Protein AF-A0A6V8CBI9-F1 (afdb_monomer_lite)

Structure (mmCIF, N/CA/C/O backbone):
data_AF-A0A6V8CBI9-F1
#
_entry.id   AF-A0A6V8CBI9-F1
#
loop_
_atom_site.group_PDB
_atom_site.id
_atom_site.type_symbol
_atom_site.label_atom_id
_atom_site.label_alt_id
_atom_site.label_comp_id
_atom_site.label_asym_id
_atom_site.label_entity_id
_atom_site.label_seq_id
_atom_site.pdbx_PDB_ins_code
_atom_site.Cartn_x
_atom_site.Cartn_y
_atom_site.Cartn_z
_atom_site.occupancy
_atom_site.B_iso_or_equiv
_atom_site.auth_seq_id
_atom_site.auth_comp_id
_atom_site.auth_asym_id
_atom_site.auth_atom_id
_atom_site.pdbx_PDB_model_num
ATOM 1 N N . MET A 1 1 ? 22.471 3.731 -11.528 1.00 62.53 1 MET A N 1
ATOM 2 C CA . MET A 1 1 ? 21.283 4.429 -12.061 1.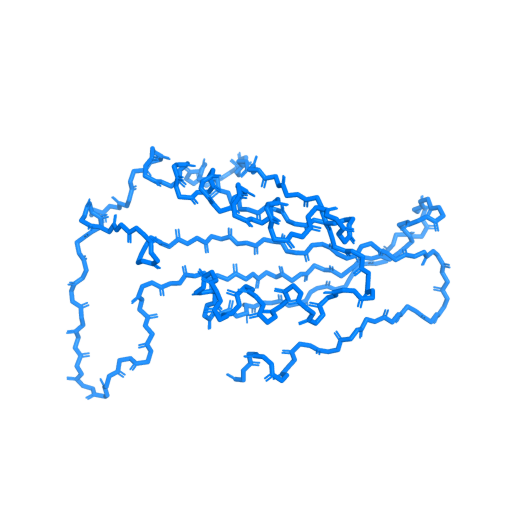00 62.53 1 MET A CA 1
ATOM 3 C C . MET A 1 1 ? 20.083 4.021 -11.225 1.00 62.53 1 MET A C 1
ATOM 5 O O . MET A 1 1 ? 19.945 2.834 -10.965 1.00 62.53 1 MET A O 1
ATOM 9 N N . SER A 1 2 ? 19.290 4.984 -10.755 1.00 85.25 2 SER A N 1
ATOM 10 C CA . SER A 1 2 ? 18.040 4.782 -10.006 1.00 85.25 2 SER A CA 1
ATOM 11 C C . SER A 1 2 ? 16.870 5.322 -10.828 1.00 85.25 2 SER A C 1
ATOM 13 O O . SER A 1 2 ? 17.096 6.056 -11.789 1.00 85.25 2 SER A O 1
ATOM 15 N N . ILE A 1 3 ? 15.636 4.992 -10.447 1.00 92.69 3 ILE A N 1
ATOM 16 C CA . ILE A 1 3 ? 14.465 5.725 -10.946 1.00 92.69 3 ILE A CA 1
ATOM 17 C C . ILE A 1 3 ? 14.562 7.194 -10.509 1.00 92.69 3 ILE A C 1
ATOM 19 O O . ILE A 1 3 ? 15.199 7.500 -9.492 1.00 92.69 3 ILE A O 1
ATOM 23 N N . SER A 1 4 ? 13.942 8.098 -11.264 1.00 94.12 4 SER A N 1
ATOM 24 C CA . SER A 1 4 ? 13.821 9.499 -10.860 1.00 94.12 4 SER A CA 1
ATOM 25 C C . SER A 1 4 ? 12.663 9.706 -9.875 1.00 94.12 4 SER A C 1
ATOM 27 O O . SER A 1 4 ? 11.719 8.914 -9.816 1.00 94.12 4 SER A O 1
ATOM 29 N N . ALA A 1 5 ? 12.710 10.806 -9.115 1.00 93.31 5 ALA A N 1
ATOM 30 C CA . ALA A 1 5 ? 11.599 11.210 -8.251 1.00 93.31 5 ALA A CA 1
ATOM 31 C C . ALA A 1 5 ? 10.321 11.506 -9.056 1.00 93.31 5 ALA A C 1
ATOM 33 O O . ALA A 1 5 ? 9.224 11.223 -8.591 1.00 93.31 5 ALA A O 1
ATOM 34 N N . GLU A 1 6 ? 10.463 12.012 -10.283 1.00 94.50 6 GLU A N 1
ATOM 35 C CA . GLU A 1 6 ? 9.344 12.272 -11.191 1.00 94.50 6 GLU A CA 1
ATOM 36 C C . GLU A 1 6 ? 8.676 10.971 -11.657 1.00 94.50 6 GLU A C 1
ATOM 38 O O . GLU A 1 6 ? 7.454 10.853 -11.586 1.00 94.50 6 GLU A O 1
ATOM 43 N N . GLN A 1 7 ? 9.464 9.959 -12.048 1.00 95.44 7 GLN A N 1
ATOM 44 C CA . GLN A 1 7 ? 8.935 8.639 -12.412 1.00 95.44 7 GLN A CA 1
ATOM 45 C C . GLN A 1 7 ? 8.195 7.995 -11.234 1.00 95.44 7 GLN A C 1
ATOM 47 O O . GLN A 1 7 ? 7.109 7.441 -11.406 1.00 95.44 7 GLN A O 1
ATOM 52 N N . ASN A 1 8 ? 8.768 8.079 -10.031 1.00 96.38 8 ASN A N 1
ATOM 53 C CA . ASN A 1 8 ? 8.132 7.577 -8.818 1.00 96.38 8 ASN A CA 1
ATOM 54 C C . ASN A 1 8 ? 6.823 8.327 -8.507 1.00 96.38 8 ASN A C 1
ATOM 56 O O . ASN A 1 8 ? 5.790 7.682 -8.341 1.00 96.38 8 ASN A O 1
ATOM 60 N N . ALA A 1 9 ? 6.834 9.662 -8.492 1.00 96.12 9 ALA A N 1
ATOM 61 C CA . ALA A 1 9 ? 5.648 10.466 -8.210 1.00 96.12 9 ALA A CA 1
ATOM 62 C C . ALA A 1 9 ? 4.522 10.209 -9.224 1.00 96.12 9 ALA A C 1
ATOM 64 O O . ALA A 1 9 ? 3.368 10.044 -8.831 1.00 96.12 9 ALA A O 1
ATOM 65 N N . ALA A 1 10 ? 4.853 10.093 -10.515 1.00 96.75 10 ALA A N 1
ATOM 66 C CA . ALA A 1 10 ? 3.890 9.750 -11.557 1.00 96.75 10 ALA A CA 1
ATOM 67 C C . ALA A 1 10 ? 3.279 8.353 -11.342 1.00 96.75 10 ALA A C 1
ATOM 69 O O . ALA A 1 10 ? 2.063 8.184 -11.454 1.00 96.75 10 ALA A O 1
ATOM 70 N N . ALA A 1 11 ? 4.096 7.357 -10.982 1.00 97.06 11 ALA A N 1
ATOM 71 C CA . ALA A 1 11 ? 3.619 6.006 -10.690 1.00 97.06 11 ALA A CA 1
ATOM 72 C C . ALA A 1 11 ? 2.705 5.959 -9.452 1.00 97.06 11 ALA A C 1
ATOM 74 O O . ALA A 1 11 ? 1.701 5.239 -9.459 1.00 97.06 11 ALA A O 1
ATOM 75 N N . VAL A 1 12 ? 3.019 6.731 -8.406 1.00 98.06 12 VAL A N 1
ATOM 76 C CA . VAL A 1 12 ? 2.184 6.853 -7.201 1.00 98.06 12 VAL A CA 1
ATOM 77 C C . VAL A 1 12 ? 0.865 7.545 -7.535 1.00 98.06 12 VAL A C 1
ATOM 79 O O . VAL A 1 12 ? -0.186 7.002 -7.213 1.00 98.06 12 VAL A O 1
ATOM 82 N N . ALA A 1 13 ? 0.890 8.676 -8.245 1.00 98.06 13 ALA A N 1
ATOM 83 C CA . ALA A 1 13 ? -0.316 9.417 -8.623 1.00 98.06 13 ALA A CA 1
ATOM 84 C C . ALA A 1 13 ? -1.279 8.583 -9.489 1.00 98.06 13 ALA A C 1
ATOM 86 O O . ALA A 1 13 ? -2.488 8.564 -9.245 1.00 98.06 13 ALA A O 1
ATOM 87 N N . ALA A 1 14 ? -0.743 7.829 -10.455 1.00 97.81 14 ALA A N 1
ATOM 88 C CA . ALA A 1 14 ? -1.534 6.889 -11.247 1.00 97.81 14 ALA A CA 1
ATOM 89 C C . ALA A 1 14 ? -2.158 5.785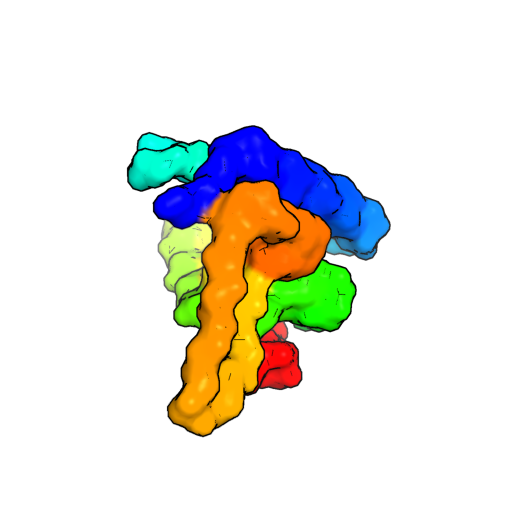 -10.376 1.00 97.81 14 ALA A C 1
ATOM 91 O O . ALA A 1 14 ? -3.294 5.374 -10.603 1.00 97.81 14 ALA A O 1
ATOM 92 N N . SER A 1 15 ? -1.431 5.324 -9.356 1.00 98.12 15 SER A N 1
ATOM 93 C CA . SER A 1 15 ? -1.906 4.286 -8.436 1.00 98.12 15 SER A CA 1
ATOM 94 C C . SER A 1 15 ? -2.960 4.807 -7.454 1.00 98.12 15 SER A C 1
ATOM 96 O O . SER A 1 15 ? -3.889 4.067 -7.146 1.00 98.12 15 SER A O 1
ATOM 98 N N . VAL A 1 16 ? -2.864 6.068 -7.015 1.00 98.62 16 VAL A N 1
ATOM 99 C CA . VAL A 1 16 ? -3.925 6.750 -6.251 1.00 98.62 16 VAL A CA 1
ATOM 100 C C . VAL A 1 16 ? -5.200 6.808 -7.082 1.00 98.62 16 VAL A C 1
ATOM 102 O O . VAL A 1 16 ? -6.225 6.308 -6.636 1.00 98.62 16 VAL A O 1
ATOM 105 N N . SER A 1 17 ? -5.114 7.306 -8.320 1.00 98.50 17 SER A N 1
ATOM 106 C CA . SER A 1 17 ? -6.280 7.428 -9.209 1.00 98.50 17 SER A CA 1
ATOM 107 C C . SER A 1 17 ? -6.966 6.073 -9.435 1.00 98.50 17 SER A C 1
ATOM 109 O O . SER A 1 17 ? -8.185 5.961 -9.338 1.00 98.50 17 SER A O 1
ATOM 111 N N . ALA A 1 18 ? -6.177 5.017 -9.671 1.00 98.12 18 ALA A N 1
ATOM 112 C CA . ALA A 1 18 ? -6.699 3.661 -9.834 1.00 98.12 18 ALA A CA 1
ATOM 113 C C . ALA A 1 18 ? -7.366 3.120 -8.554 1.00 98.12 18 ALA A C 1
ATOM 115 O O . ALA A 1 18 ? -8.394 2.449 -8.630 1.00 98.12 18 ALA A O 1
ATOM 116 N N . ALA A 1 19 ? -6.800 3.406 -7.377 1.00 98.50 19 ALA A N 1
ATOM 117 C CA . ALA A 1 19 ? -7.371 2.991 -6.098 1.00 98.50 19 ALA A CA 1
ATOM 118 C C . ALA A 1 19 ? -8.669 3.747 -5.768 1.00 98.50 19 ALA A C 1
ATOM 120 O O . ALA A 1 19 ? -9.619 3.142 -5.271 1.00 98.50 19 ALA A O 1
ATOM 121 N N . GLU A 1 20 ? -8.737 5.045 -6.071 1.00 98.50 20 GLU A N 1
ATOM 122 C CA . GLU A 1 20 ? -9.952 5.850 -5.913 1.00 98.50 20 GLU A CA 1
ATOM 123 C C . GLU A 1 20 ? -11.075 5.345 -6.822 1.00 98.50 20 GLU A C 1
ATOM 125 O O . GLU A 1 20 ? -12.194 5.132 -6.349 1.00 98.50 20 GLU A O 1
ATOM 130 N N . GLU A 1 21 ? -10.778 5.089 -8.099 1.00 98.44 21 GLU A N 1
ATOM 131 C CA . GLU A 1 21 ? -11.742 4.526 -9.051 1.00 98.44 21 GLU A CA 1
ATOM 132 C C . GLU A 1 21 ? -12.268 3.165 -8.574 1.00 98.44 21 GLU A C 1
ATOM 134 O O . GLU A 1 21 ? -13.470 2.904 -8.625 1.00 98.44 21 GLU A O 1
ATOM 139 N N . ALA A 1 22 ? -11.381 2.309 -8.063 1.00 98.12 22 ALA A N 1
ATOM 140 C CA . ALA A 1 22 ? -11.744 0.960 -7.656 1.00 98.12 22 ALA A CA 1
ATOM 141 C C . ALA A 1 22 ? -12.492 0.900 -6.313 1.00 98.12 22 ALA A C 1
ATOM 143 O O . ALA A 1 22 ? -13.389 0.065 -6.153 1.00 98.12 22 ALA A O 1
ATOM 144 N N . TRP A 1 23 ? -12.114 1.721 -5.325 1.00 98.56 23 TRP A N 1
ATOM 145 C CA . TRP A 1 23 ? -12.468 1.463 -3.922 1.00 98.56 23 TRP A CA 1
ATOM 146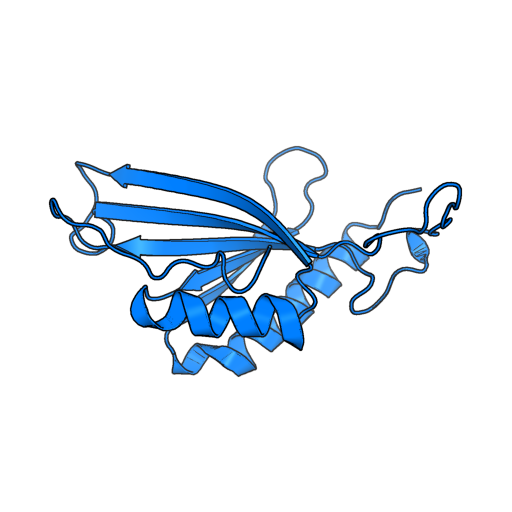 C C . TRP A 1 23 ? -12.993 2.663 -3.128 1.00 98.56 23 TRP A C 1
ATOM 148 O O . TRP A 1 23 ? -13.382 2.473 -1.974 1.00 98.56 23 TRP A O 1
ATOM 158 N N . SER A 1 24 ? -13.095 3.864 -3.707 1.00 98.00 24 SER A N 1
ATOM 159 C CA . SER A 1 24 ? -13.672 5.024 -2.995 1.00 98.00 24 SER A CA 1
ATOM 160 C C . SER A 1 24 ? -15.101 4.759 -2.501 1.00 98.00 24 SER A C 1
ATOM 162 O O . SER A 1 24 ? -15.447 5.083 -1.366 1.00 98.00 24 SER A O 1
ATOM 164 N N . ALA A 1 25 ? -15.914 4.059 -3.299 1.00 97.88 25 ALA A N 1
ATOM 165 C CA . ALA A 1 25 ? -17.266 3.635 -2.922 1.00 97.88 25 ALA A CA 1
ATOM 166 C C . ALA A 1 25 ? -17.307 2.630 -1.750 1.00 97.88 25 ALA A C 1
ATOM 168 O O . ALA A 1 25 ? -18.355 2.456 -1.132 1.00 97.88 25 ALA A O 1
ATOM 169 N N . LEU A 1 26 ? -16.182 1.980 -1.430 1.00 97.88 26 LEU A N 1
ATOM 170 C CA . LEU A 1 26 ? -16.026 1.094 -0.271 1.00 97.88 26 LEU A CA 1
ATOM 171 C C . LEU A 1 26 ? -15.523 1.840 0.975 1.00 97.88 26 LEU A C 1
ATOM 173 O O . LEU A 1 26 ? -15.235 1.206 1.988 1.00 97.88 26 LEU A O 1
ATOM 177 N N . GLY A 1 27 ? -15.378 3.167 0.906 1.00 97.88 27 GLY A N 1
ATOM 178 C CA . GLY A 1 27 ? -14.817 3.979 1.984 1.00 97.88 27 GLY A CA 1
ATOM 179 C C . GLY A 1 27 ? -13.296 3.872 2.109 1.00 97.88 27 GLY A C 1
ATOM 180 O O . GLY A 1 27 ? -12.758 4.199 3.163 1.00 97.88 27 GLY A O 1
ATOM 181 N N . VAL A 1 28 ? -12.600 3.399 1.068 1.00 98.62 28 VAL A N 1
ATOM 182 C CA . VAL A 1 28 ? -11.133 3.425 1.024 1.00 98.62 28 VAL A CA 1
ATOM 183 C C . VAL A 1 28 ? -10.662 4.828 0.663 1.00 98.62 28 VAL A C 1
ATOM 185 O O . VAL A 1 28 ? -11.124 5.406 -0.319 1.00 98.62 28 VAL A O 1
ATOM 188 N N . VAL A 1 29 ? -9.715 5.350 1.437 1.00 98.69 29 VAL A N 1
ATOM 189 C CA . VAL A 1 29 ? -9.039 6.624 1.157 1.00 98.69 29 VAL A CA 1
ATOM 190 C C . VAL A 1 29 ? -7.654 6.320 0.604 1.00 98.69 29 VAL A C 1
ATOM 192 O O . VAL A 1 29 ? -6.916 5.554 1.222 1.00 98.69 29 VAL A O 1
ATOM 195 N N . ALA A 1 30 ? -7.310 6.897 -0.546 1.00 98.69 30 ALA A N 1
ATOM 196 C CA . ALA A 1 30 ? -6.018 6.720 -1.197 1.00 98.69 30 ALA A CA 1
ATOM 197 C C . ALA A 1 30 ? -5.255 8.044 -1.257 1.00 98.69 30 ALA A C 1
ATOM 199 O O . ALA A 1 30 ? -5.806 9.067 -1.646 1.00 98.69 30 ALA A O 1
ATOM 200 N N . GLU A 1 31 ? -3.979 8.022 -0.886 1.00 98.62 31 GLU A N 1
ATOM 201 C CA . GLU A 1 31 ? -3.155 9.224 -0.785 1.00 98.62 31 GLU A CA 1
ATOM 202 C C . GLU A 1 31 ? -1.749 8.976 -1.333 1.00 98.62 31 GLU A C 1
ATOM 204 O O . GLU A 1 31 ? -1.149 7.920 -1.121 1.00 98.62 31 GLU A O 1
ATOM 209 N N . ALA A 1 32 ? -1.198 9.983 -2.010 1.00 98.25 32 ALA A N 1
ATOM 210 C CA . ALA A 1 32 ? 0.221 10.035 -2.328 1.00 98.25 32 ALA A CA 1
ATOM 211 C C . ALA A 1 32 ? 0.958 10.685 -1.153 1.00 98.25 32 ALA A C 1
ATOM 213 O O . ALA A 1 32 ? 0.772 11.871 -0.879 1.00 98.25 32 ALA A O 1
ATOM 214 N N . VAL A 1 33 ? 1.809 9.926 -0.469 1.00 98.00 33 VAL A N 1
ATOM 215 C CA . VAL A 1 33 ? 2.567 10.411 0.690 1.00 98.00 33 VAL A CA 1
ATOM 216 C C . VAL A 1 33 ? 4.047 10.423 0.344 1.00 98.00 33 VAL A C 1
ATOM 218 O O . VAL A 1 33 ? 4.544 9.491 -0.275 1.00 98.00 33 VAL A O 1
ATOM 221 N N . SER A 1 34 ? 4.764 11.480 0.722 1.00 94.94 34 SER A N 1
ATOM 222 C CA . SER A 1 34 ? 6.219 11.559 0.541 1.00 94.94 34 SER A CA 1
ATOM 223 C C . SER A 1 34 ? 6.942 11.121 1.807 1.00 94.94 34 SER A C 1
ATOM 225 O O . SER A 1 34 ? 6.597 11.567 2.904 1.00 94.94 34 SER A O 1
ATOM 227 N N . HIS A 1 35 ? 7.976 10.293 1.664 1.00 93.06 35 HIS A N 1
ATOM 228 C CA . HIS A 1 35 ? 8.881 10.009 2.774 1.00 93.06 35 HIS A CA 1
ATOM 229 C C . HIS A 1 35 ? 9.621 11.282 3.200 1.00 93.06 35 HIS A C 1
ATOM 231 O O . HIS A 1 35 ? 10.160 12.011 2.369 1.00 93.06 35 HIS A O 1
ATOM 237 N N . SER A 1 36 ? 9.688 11.537 4.507 1.00 88.69 36 SER A N 1
ATOM 238 C CA . SER A 1 36 ? 10.420 12.678 5.082 1.00 88.69 36 SER A CA 1
ATOM 239 C C . SER A 1 36 ? 11.921 12.414 5.265 1.00 88.69 36 SER A C 1
ATOM 241 O O . SER A 1 36 ? 12.673 13.322 5.617 1.00 88.69 36 SER A O 1
ATOM 243 N N . ALA A 1 37 ? 12.363 11.177 5.026 1.00 82.12 37 ALA A N 1
ATOM 244 C CA . ALA A 1 37 ? 13.742 10.723 5.161 1.00 82.12 37 ALA A CA 1
ATOM 245 C C . ALA A 1 37 ? 14.157 9.834 3.972 1.00 82.12 37 ALA A C 1
ATOM 247 O O . ALA A 1 37 ? 13.336 9.417 3.154 1.00 82.12 37 ALA A O 1
ATOM 248 N N . GLY A 1 38 ? 15.454 9.532 3.869 1.00 83.12 38 GLY A N 1
ATOM 249 C CA . GLY A 1 38 ? 15.997 8.725 2.774 1.00 83.12 38 GLY A CA 1
ATOM 250 C C . GLY A 1 38 ? 15.992 9.472 1.436 1.00 83.12 38 GLY A C 1
ATOM 251 O O . GLY A 1 38 ? 16.314 10.655 1.381 1.00 83.12 38 GLY A O 1
ATOM 252 N N . HIS A 1 39 ? 15.641 8.780 0.349 1.00 82.69 39 HIS A N 1
ATOM 253 C CA . HIS A 1 39 ? 15.603 9.364 -1.001 1.00 82.69 39 HIS A CA 1
ATOM 254 C C . HIS A 1 39 ? 14.369 10.244 -1.271 1.00 82.69 39 HIS A C 1
ATOM 256 O O . HIS A 1 39 ? 14.255 10.788 -2.366 1.00 82.69 39 HIS A O 1
ATOM 262 N N . GLY A 1 40 ? 13.455 10.388 -0.301 1.00 87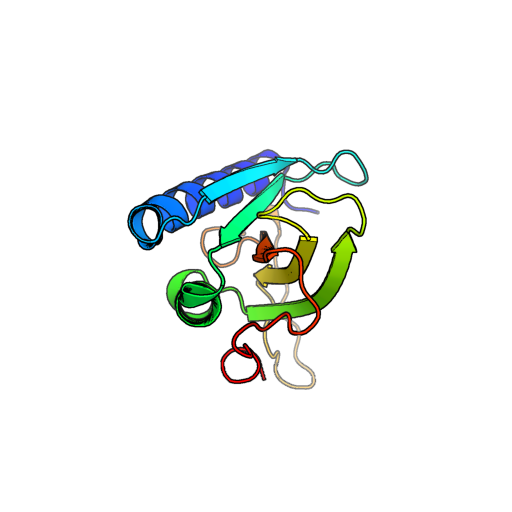.44 40 GLY A N 1
ATOM 263 C CA . GLY A 1 40 ? 12.284 11.263 -0.418 1.00 87.44 40 GLY A CA 1
ATOM 264 C C . GLY A 1 40 ? 11.273 10.833 -1.484 1.00 87.44 40 GLY A C 1
ATOM 265 O O . GLY A 1 40 ? 10.504 11.659 -1.966 1.00 87.44 40 GLY A O 1
ATOM 266 N N . PHE A 1 41 ? 11.288 9.560 -1.891 1.00 94.50 41 PHE A N 1
ATOM 267 C CA . PHE A 1 41 ? 10.288 9.027 -2.811 1.00 94.50 41 PHE A CA 1
ATOM 268 C C . PHE A 1 41 ? 8.901 8.998 -2.169 1.00 94.50 41 PHE A C 1
ATOM 270 O O . PHE A 1 41 ? 8.751 8.874 -0.952 1.00 94.50 41 PHE A O 1
ATOM 277 N N . ALA A 1 42 ? 7.890 9.123 -3.018 1.00 96.94 42 ALA A N 1
ATOM 278 C CA . ALA A 1 42 ? 6.503 8.974 -2.652 1.00 96.94 42 ALA A CA 1
ATOM 279 C C . ALA A 1 42 ? 6.082 7.498 -2.648 1.00 96.94 42 ALA A C 1
ATOM 281 O O . ALA A 1 42 ? 6.632 6.658 -3.371 1.00 96.94 42 ALA A O 1
ATOM 282 N N . PHE A 1 43 ? 5.063 7.210 -1.850 1.00 97.81 43 PHE A N 1
ATOM 283 C CA . PHE A 1 43 ? 4.405 5.919 -1.735 1.00 97.81 43 PHE A CA 1
ATOM 284 C C . PHE A 1 43 ? 2.886 6.104 -1.713 1.00 97.81 43 PHE A C 1
ATOM 286 O O . PHE A 1 43 ? 2.374 7.195 -1.444 1.00 97.81 43 PHE A O 1
ATOM 293 N N . LEU A 1 44 ? 2.165 5.031 -2.026 1.00 98.56 44 LEU A N 1
ATOM 294 C CA . LEU A 1 44 ? 0.710 4.998 -1.931 1.00 98.56 44 LEU A CA 1
ATOM 295 C C . LEU A 1 44 ? 0.310 4.626 -0.502 1.00 98.56 44 LEU A C 1
ATOM 297 O O . LEU A 1 44 ? 0.641 3.536 -0.042 1.00 98.56 44 LEU A O 1
ATOM 301 N N . ARG A 1 45 ? -0.447 5.481 0.181 1.00 98.81 45 ARG A N 1
ATOM 302 C CA . ARG A 1 45 ? -1.129 5.125 1.428 1.00 98.81 45 ARG A CA 1
ATOM 303 C C . ARG A 1 45 ? -2.595 4.835 1.142 1.00 98.81 45 ARG A C 1
ATOM 305 O O . ARG A 1 45 ? -3.253 5.600 0.446 1.00 98.81 45 ARG A O 1
ATOM 312 N N . LEU A 1 46 ? -3.096 3.737 1.692 1.00 98.88 46 LEU A N 1
ATOM 313 C CA . LEU A 1 46 ? -4.503 3.362 1.671 1.00 98.88 46 LEU A CA 1
ATOM 314 C C . LEU A 1 46 ? -5.011 3.263 3.104 1.00 98.88 46 LEU A C 1
ATOM 316 O O . LEU A 1 46 ? -4.462 2.492 3.883 1.00 98.88 46 LEU A O 1
ATOM 320 N N . THR A 1 47 ? -6.085 3.970 3.437 1.00 98.69 47 THR A N 1
ATOM 321 C CA . THR A 1 47 ? -6.843 3.725 4.672 1.00 98.69 47 THR A CA 1
ATOM 322 C C . THR A 1 47 ? -8.063 2.887 4.319 1.00 98.69 47 THR A C 1
ATOM 324 O O . THR A 1 47 ? -8.899 3.316 3.525 1.00 98.69 47 THR A O 1
ATOM 327 N N . VAL A 1 48 ? -8.142 1.671 4.861 1.00 98.56 48 VAL A N 1
ATOM 328 C CA . VAL A 1 48 ? -9.083 0.633 4.423 1.00 98.56 48 VAL A CA 1
ATOM 329 C C . VAL A 1 48 ? -9.961 0.174 5.588 1.00 98.56 48 VAL A C 1
ATOM 331 O O . VAL A 1 48 ? -9.431 -0.279 6.603 1.00 98.56 48 VAL A O 1
ATOM 334 N N . PRO A 1 49 ? -11.300 0.192 5.444 1.00 97.69 49 PRO A N 1
ATOM 335 C CA . PRO A 1 49 ? -12.189 -0.427 6.420 1.00 97.69 49 PRO A CA 1
ATOM 336 C C . PRO A 1 49 ? -11.907 -1.926 6.580 1.00 97.69 49 PRO A C 1
ATOM 338 O O . PRO A 1 49 ? -11.754 -2.652 5.594 1.00 97.69 49 PRO A O 1
ATOM 341 N N . ALA A 1 50 ? -11.902 -2.420 7.822 1.00 96.62 50 ALA A N 1
ATOM 342 C CA . ALA A 1 50 ? -11.538 -3.805 8.144 1.00 96.62 50 ALA A CA 1
ATOM 343 C C . ALA A 1 50 ? -12.327 -4.867 7.349 1.00 96.62 50 ALA A C 1
ATOM 345 O O . ALA A 1 50 ? -11.784 -5.905 6.966 1.00 96.62 50 ALA A O 1
ATOM 346 N N . THR A 1 51 ? -13.596 -4.590 7.039 1.00 96.25 51 THR A N 1
ATOM 347 C CA . THR A 1 51 ? -14.485 -5.455 6.244 1.00 96.25 51 THR A CA 1
ATOM 348 C C . THR A 1 51 ? -14.034 -5.639 4.793 1.00 96.25 51 THR A C 1
ATOM 350 O O . THR A 1 51 ? -14.404 -6.629 4.161 1.00 96.25 51 THR A O 1
ATOM 353 N N . HIS A 1 52 ? -13.227 -4.720 4.256 1.00 98.06 52 HIS A N 1
ATOM 354 C CA . HIS A 1 52 ? -12.813 -4.690 2.850 1.00 98.06 52 HIS A CA 1
ATOM 355 C C . HIS A 1 52 ? -11.340 -5.041 2.622 1.00 98.06 52 HIS A C 1
ATOM 357 O O . HIS A 1 52 ? -10.913 -5.118 1.470 1.00 98.06 52 HIS A O 1
ATOM 363 N N . VAL A 1 53 ? -10.589 -5.362 3.682 1.00 98.06 53 VAL A N 1
ATOM 364 C CA . VAL A 1 53 ? -9.164 -5.745 3.621 1.00 98.06 53 VAL A CA 1
ATOM 365 C C . VAL A 1 53 ? -8.895 -6.800 2.553 1.00 98.06 53 VAL A C 1
ATOM 367 O O . VAL A 1 53 ? -8.014 -6.624 1.719 1.00 98.06 53 VAL A O 1
ATOM 370 N N . LEU A 1 54 ? -9.674 -7.886 2.526 1.00 97.75 54 LEU A N 1
ATOM 371 C CA . LEU A 1 54 ? -9.435 -8.971 1.572 1.00 97.75 54 LEU A CA 1
ATOM 372 C C . LEU A 1 54 ? -9.766 -8.572 0.123 1.00 97.75 54 LEU A C 1
ATOM 374 O O . LEU A 1 54 ? -9.121 -9.059 -0.805 1.00 97.75 54 LEU A O 1
ATOM 378 N N . THR A 1 55 ? -10.755 -7.699 -0.081 1.00 98.06 55 THR A N 1
ATOM 379 C CA . THR A 1 55 ? -11.107 -7.174 -1.409 1.00 98.06 55 THR A CA 1
ATOM 380 C C . THR A 1 55 ? -9.979 -6.302 -1.947 1.00 98.06 55 THR A C 1
ATOM 382 O O . THR A 1 55 ? -9.486 -6.556 -3.045 1.00 98.06 55 THR A O 1
ATOM 385 N N . VAL A 1 56 ? -9.520 -5.339 -1.143 1.00 98.50 56 VAL A N 1
ATOM 386 C CA . VAL A 1 56 ? -8.417 -4.441 -1.506 1.00 98.50 56 VAL A CA 1
ATOM 387 C C . VAL A 1 56 ? -7.131 -5.237 -1.717 1.00 98.50 56 VAL A C 1
ATOM 389 O O . VAL A 1 56 ? -6.464 -5.062 -2.730 1.00 98.50 56 VAL A O 1
ATOM 392 N N . ALA A 1 57 ? -6.823 -6.197 -0.840 1.00 98.38 57 ALA A N 1
ATOM 393 C CA . ALA A 1 57 ? -5.654 -7.061 -0.977 1.00 98.38 57 ALA A CA 1
ATOM 394 C C . ALA A 1 57 ? -5.614 -7.807 -2.323 1.00 98.38 57 ALA A C 1
ATOM 396 O O . ALA A 1 57 ? -4.587 -7.823 -3.004 1.00 98.38 57 ALA A O 1
ATOM 397 N N . LYS A 1 58 ? -6.741 -8.400 -2.738 1.00 98.19 58 LYS A N 1
ATOM 398 C CA . LYS A 1 58 ? -6.844 -9.095 -4.029 1.00 98.19 58 LYS A CA 1
ATOM 399 C C . LYS A 1 58 ? -6.640 -8.145 -5.203 1.00 98.19 58 LYS A C 1
ATOM 401 O O . LYS A 1 58 ? -5.888 -8.488 -6.112 1.00 98.19 58 LYS A O 1
ATOM 406 N N . GLY A 1 59 ? -7.260 -6.967 -5.176 1.00 98.19 59 GLY A N 1
ATOM 407 C CA . GLY A 1 59 ? -7.091 -5.993 -6.252 1.00 98.19 59 GLY A CA 1
ATOM 408 C C . GLY A 1 59 ? -5.669 -5.420 -6.309 1.00 98.19 59 GLY A C 1
ATOM 409 O O . GLY A 1 59 ? -5.083 -5.317 -7.384 1.00 98.19 59 GLY A O 1
ATOM 410 N N . LEU A 1 60 ? -5.029 -5.188 -5.157 1.00 98.12 60 LEU A N 1
ATOM 411 C CA . LEU A 1 60 ? -3.608 -4.837 -5.100 1.00 98.12 60 LEU A CA 1
ATOM 412 C C . LEU A 1 60 ? -2.743 -5.906 -5.783 1.00 98.12 60 LEU A C 1
ATOM 414 O O . LEU A 1 60 ? -1.919 -5.580 -6.641 1.00 98.12 60 LEU A O 1
ATOM 418 N N . LYS A 1 61 ? -2.949 -7.187 -5.455 1.00 96.88 61 LYS A N 1
ATOM 419 C CA . LYS A 1 61 ? -2.180 -8.300 -6.031 1.00 96.88 61 LYS A CA 1
ATOM 420 C C . LYS A 1 61 ? -2.422 -8.483 -7.527 1.00 96.88 61 LYS A C 1
ATOM 422 O O . LYS A 1 61 ? -1.460 -8.592 -8.288 1.00 96.88 61 LYS A O 1
ATOM 427 N N . HIS A 1 62 ? -3.681 -8.573 -7.941 1.00 96.12 62 HIS A N 1
ATOM 428 C CA . HIS A 1 62 ? -4.047 -9.015 -9.287 1.00 96.12 62 HIS A CA 1
ATOM 429 C C . HIS A 1 62 ? -4.168 -7.855 -10.280 1.00 96.12 62 HIS A C 1
ATOM 431 O O . HIS A 1 62 ? -3.693 -7.971 -11.412 1.00 96.12 62 HIS A O 1
ATOM 437 N N . ASP A 1 63 ? -4.697 -6.713 -9.846 1.00 96.44 63 ASP A N 1
ATOM 438 C CA . ASP A 1 63 ? -4.984 -5.587 -10.735 1.00 96.44 63 ASP A CA 1
ATOM 439 C C . ASP A 1 63 ? -3.843 -4.569 -10.728 1.00 96.44 63 ASP A C 1
ATOM 441 O O . ASP A 1 63 ? -3.409 -4.127 -11.794 1.00 96.44 63 ASP A O 1
ATOM 445 N N . MET A 1 64 ? -3.268 -4.269 -9.559 1.00 96.06 64 MET A N 1
ATOM 446 C CA . MET A 1 64 ? -2.187 -3.278 -9.425 1.00 96.06 64 MET A CA 1
ATOM 447 C C . MET A 1 64 ? -0.775 -3.878 -9.478 1.00 96.06 64 MET A C 1
ATOM 449 O O . MET A 1 64 ? 0.197 -3.132 -9.612 1.00 96.06 64 MET A O 1
ATOM 453 N N . GLY A 1 65 ? -0.644 -5.208 -9.443 1.00 95.38 65 GLY A N 1
ATOM 454 C CA . GLY A 1 65 ? 0.636 -5.914 -9.576 1.00 95.38 65 GLY A CA 1
ATOM 455 C C . GLY A 1 65 ? 1.499 -5.924 -8.311 1.00 95.38 65 GLY A C 1
ATOM 456 O O . GLY A 1 65 ? 2.698 -6.168 -8.399 1.00 95.38 65 GLY A O 1
ATOM 457 N N . VAL A 1 66 ? 0.921 -5.661 -7.139 1.00 96.94 66 VAL A N 1
ATOM 458 C CA . VAL A 1 66 ? 1.622 -5.696 -5.848 1.00 96.94 66 VAL A CA 1
ATOM 459 C C . VAL A 1 66 ? 2.006 -7.135 -5.523 1.00 96.94 66 VAL A C 1
ATOM 461 O O . VAL A 1 66 ? 1.183 -7.961 -5.122 1.00 96.94 66 VAL A O 1
ATOM 464 N N . ASN A 1 67 ? 3.269 -7.477 -5.741 1.00 95.12 67 ASN A N 1
ATOM 465 C CA . ASN A 1 67 ? 3.732 -8.856 -5.729 1.00 95.12 67 ASN A CA 1
ATOM 466 C C . ASN A 1 67 ? 4.368 -9.291 -4.410 1.00 95.12 67 ASN A C 1
ATOM 468 O O . ASN A 1 67 ? 4.532 -10.498 -4.232 1.00 95.12 67 ASN A O 1
ATOM 472 N N . TYR A 1 68 ? 4.626 -8.369 -3.484 1.00 94.94 68 TYR A N 1
ATOM 473 C CA . TYR A 1 68 ? 5.297 -8.663 -2.226 1.00 94.94 68 TYR A CA 1
ATOM 474 C C . TYR A 1 68 ? 4.585 -8.021 -1.028 1.00 94.94 68 TYR A C 1
ATOM 476 O O . TYR A 1 68 ? 4.255 -6.837 -1.053 1.00 94.94 68 TYR A O 1
ATOM 484 N N . CYS A 1 69 ? 4.360 -8.810 0.024 1.00 96.06 69 CYS A N 1
ATOM 485 C CA . CYS A 1 69 ? 3.913 -8.339 1.334 1.00 96.06 69 CYS A CA 1
ATOM 486 C C . CYS A 1 69 ? 5.103 -8.462 2.282 1.00 96.06 69 CYS A C 1
ATOM 488 O O . CYS A 1 69 ? 5.461 -9.571 2.674 1.00 96.06 69 CYS A O 1
ATOM 490 N N . SER A 1 70 ? 5.753 -7.342 2.591 1.00 93.88 70 SER A N 1
ATOM 491 C CA . SER A 1 70 ? 7.019 -7.353 3.324 1.00 93.88 70 SER A CA 1
ATOM 492 C C . SER A 1 70 ? 6.815 -7.568 4.818 1.00 93.88 70 SER A C 1
ATOM 494 O O . SER A 1 70 ? 7.589 -8.285 5.448 1.00 93.88 70 SER A O 1
ATOM 496 N N . MET A 1 71 ? 5.783 -6.944 5.386 1.00 96.06 71 MET A N 1
ATOM 497 C CA . MET A 1 71 ? 5.545 -6.937 6.824 1.00 96.06 71 MET A CA 1
ATOM 498 C C . MET A 1 71 ? 4.088 -6.604 7.135 1.00 96.06 71 MET A C 1
ATOM 500 O O . MET A 1 71 ? 3.450 -5.825 6.426 1.00 96.06 71 MET A O 1
ATOM 504 N N . VAL A 1 72 ? 3.584 -7.170 8.230 1.00 97.31 72 VAL A N 1
ATOM 505 C CA . VAL A 1 72 ? 2.301 -6.803 8.833 1.00 97.31 72 VAL A CA 1
ATOM 506 C C . VAL A 1 72 ? 2.563 -6.423 10.281 1.00 97.31 72 VAL A C 1
ATOM 508 O O . VAL A 1 72 ? 3.146 -7.213 11.025 1.00 97.31 72 VAL A O 1
ATOM 511 N N . THR A 1 73 ? 2.133 -5.229 10.673 1.00 97.69 73 THR A N 1
ATOM 512 C CA . THR A 1 73 ? 2.370 -4.673 12.007 1.00 97.69 73 THR A CA 1
ATOM 513 C C . THR A 1 73 ? 1.040 -4.321 12.653 1.00 97.69 73 THR A C 1
ATOM 515 O O . THR A 1 73 ? 0.196 -3.695 12.021 1.00 97.69 73 THR A O 1
ATOM 518 N N . GLY A 1 74 ? 0.851 -4.716 13.911 1.00 97.06 74 GLY A N 1
ATOM 519 C CA . GLY A 1 74 ? -0.281 -4.290 14.730 1.00 97.06 74 GLY A CA 1
ATOM 520 C C . GLY A 1 74 ? 0.175 -3.298 15.794 1.00 97.06 74 GLY A C 1
ATOM 521 O O . GLY A 1 74 ? 1.165 -3.554 16.479 1.00 97.06 74 GLY A O 1
ATOM 522 N N . THR A 1 75 ? -0.563 -2.204 15.952 1.00 97.25 75 THR A N 1
ATOM 523 C CA . THR A 1 75 ? -0.302 -1.177 16.964 1.00 97.25 75 THR A CA 1
ATOM 524 C C . THR A 1 75 ? -1.544 -0.973 17.822 1.00 97.25 75 THR A C 1
ATOM 526 O O . THR A 1 75 ? -2.647 -0.827 17.299 1.00 97.25 75 THR A O 1
ATOM 529 N N . HIS A 1 76 ? -1.358 -0.958 19.142 1.00 96.69 76 HIS A N 1
ATOM 530 C CA . HIS A 1 76 ? -2.376 -0.544 20.106 1.00 96.69 76 HIS A CA 1
ATOM 531 C C . HIS A 1 76 ? -2.151 0.924 20.464 1.00 96.69 76 HIS A C 1
ATOM 533 O O . HIS A 1 76 ? -1.032 1.302 20.819 1.00 96.69 76 HIS A O 1
ATOM 539 N N . PHE A 1 77 ? -3.210 1.724 20.427 1.00 95.94 77 PHE A N 1
ATOM 540 C CA . PHE A 1 77 ? -3.238 3.107 20.883 1.00 95.94 77 PHE A CA 1
ATOM 541 C C . PHE A 1 77 ? -4.171 3.208 22.100 1.00 95.94 77 PHE A C 1
ATOM 543 O O . PHE A 1 77 ? -5.357 3.476 21.937 1.00 95.94 77 PHE A O 1
ATOM 550 N N . PRO A 1 78 ? -3.665 3.031 23.338 1.00 92.62 78 PRO A N 1
ATOM 551 C CA . PRO A 1 78 ? -4.505 3.068 24.541 1.00 92.62 78 PRO A CA 1
ATOM 552 C C . PRO A 1 78 ? -5.270 4.385 24.724 1.00 92.62 78 PRO A C 1
ATOM 554 O O . PRO A 1 78 ? -6.335 4.402 25.332 1.00 92.62 78 PRO A O 1
ATOM 557 N N . GLU A 1 79 ? -4.706 5.475 24.203 1.00 94.00 79 GLU A N 1
ATOM 558 C CA . GLU A 1 79 ? -5.262 6.832 24.225 1.00 94.00 79 GLU A CA 1
ATOM 559 C C . GLU A 1 79 ? -5.855 7.237 22.861 1.00 94.00 79 GLU A C 1
ATOM 561 O O . GLU A 1 79 ? -6.096 8.417 22.611 1.00 94.00 79 GLU A O 1
ATOM 566 N N . GLY A 1 80 ? -6.039 6.272 21.954 1.00 90.19 80 GLY A N 1
ATOM 567 C CA . GLY A 1 80 ? -6.669 6.482 20.656 1.00 90.19 80 GLY A CA 1
ATOM 568 C C . GLY A 1 80 ? -8.137 6.890 20.783 1.00 90.19 80 GLY A C 1
ATOM 569 O O . GLY A 1 80 ? -8.777 6.688 21.818 1.00 90.19 80 GLY A O 1
ATOM 570 N N . ASP A 1 81 ? -8.677 7.479 19.717 1.00 90.06 81 ASP A N 1
ATOM 571 C CA . ASP A 1 81 ? -10.106 7.779 19.653 1.00 90.06 81 ASP A CA 1
ATOM 572 C C . ASP A 1 81 ? -10.951 6.501 19.484 1.00 90.06 81 ASP A C 1
ATOM 574 O O . ASP A 1 81 ? -10.439 5.393 19.306 1.00 90.06 81 ASP A O 1
ATOM 578 N N . GLU A 1 82 ? -12.276 6.654 19.530 1.00 89.44 82 GLU A N 1
ATOM 579 C CA . GLU A 1 82 ? -13.227 5.540 19.426 1.00 89.44 82 GLU A CA 1
ATOM 580 C C . GLU A 1 82 ? -13.082 4.704 18.139 1.00 89.44 82 GLU A C 1
ATOM 582 O O . GLU A 1 82 ? -13.474 3.537 18.126 1.00 89.44 82 GLU A O 1
ATOM 587 N N . ASN A 1 83 ? -12.488 5.267 17.082 1.00 88.44 83 ASN A N 1
ATOM 588 C CA . ASN A 1 83 ? -12.336 4.654 15.764 1.00 88.44 83 ASN A CA 1
ATOM 589 C C . ASN A 1 83 ? -10.909 4.154 15.486 1.00 88.44 83 ASN A C 1
ATOM 591 O O . ASN A 1 83 ? -10.705 3.429 14.510 1.00 88.44 83 ASN A O 1
ATOM 595 N N . ARG A 1 84 ? -9.927 4.517 16.322 1.00 91.62 84 ARG A N 1
ATOM 596 C CA . ARG A 1 84 ? -8.512 4.150 16.159 1.00 91.62 84 ARG A CA 1
ATOM 597 C C . ARG A 1 84 ? -7.862 3.779 17.491 1.00 91.62 84 ARG A C 1
ATOM 599 O O . ARG A 1 84 ? -6.817 4.304 17.871 1.00 91.62 84 ARG A O 1
ATOM 606 N N . GLY A 1 85 ? -8.480 2.828 18.174 1.00 95.75 85 GLY A N 1
ATOM 607 C CA . GLY A 1 85 ? -7.892 2.167 19.333 1.00 95.75 85 GLY A CA 1
ATOM 608 C C . GLY A 1 85 ? -6.805 1.165 18.953 1.00 95.75 85 GLY A C 1
ATOM 609 O O . GLY A 1 85 ? -5.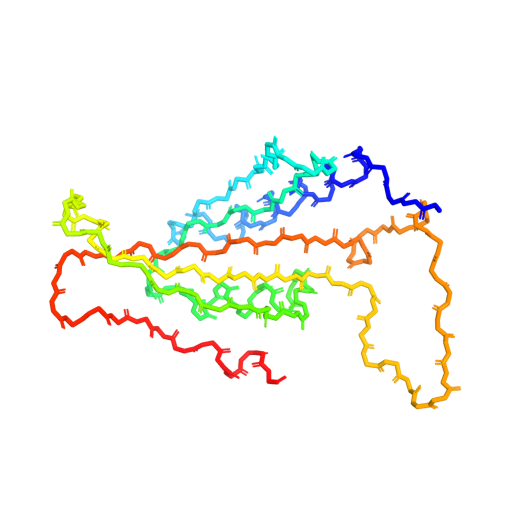786 1.028 19.626 1.00 95.75 85 GLY A O 1
ATOM 610 N N . TRP A 1 86 ? -6.976 0.508 17.809 1.00 97.62 86 TRP A N 1
ATOM 611 C CA . TRP A 1 86 ? -5.977 -0.368 17.208 1.00 97.62 86 TRP A CA 1
ATOM 612 C C . TRP A 1 86 ? -5.764 0.003 15.744 1.00 97.62 86 TRP A C 1
ATOM 614 O O . TRP A 1 86 ? -6.619 0.608 15.101 1.00 97.62 86 TRP A O 1
ATOM 624 N N . GLU A 1 87 ? -4.626 -0.392 15.192 1.00 97.56 87 GLU A N 1
ATOM 625 C CA . GLU A 1 87 ? -4.359 -0.270 13.764 1.00 97.56 87 GLU A CA 1
ATOM 626 C C . GLU A 1 87 ? -3.520 -1.443 13.286 1.00 97.56 87 GLU A C 1
ATOM 628 O O . GLU A 1 87 ? -2.569 -1.858 13.952 1.00 97.56 87 GLU A O 1
ATOM 633 N N . VAL A 1 88 ? -3.864 -1.964 12.113 1.00 98.31 88 VAL A N 1
ATOM 634 C CA . VAL A 1 88 ? -3.013 -2.908 11.392 1.00 98.31 88 VAL A CA 1
ATOM 635 C C . VAL A 1 88 ? -2.458 -2.211 10.160 1.00 98.31 88 VAL A C 1
ATOM 637 O O . VAL A 1 88 ? -3.221 -1.731 9.325 1.00 98.31 88 VAL A O 1
ATOM 640 N N . ALA A 1 89 ? -1.136 -2.183 10.038 1.00 98.25 89 ALA A N 1
ATOM 641 C CA . ALA A 1 89 ? -0.429 -1.685 8.870 1.00 98.25 89 ALA A CA 1
ATOM 642 C C . ALA A 1 89 ? 0.129 -2.862 8.064 1.00 98.25 89 ALA A C 1
ATOM 644 O O . ALA A 1 89 ? 0.857 -3.708 8.591 1.00 98.25 89 ALA A O 1
ATOM 645 N N . TYR A 1 90 ? -0.197 -2.909 6.776 1.00 98.38 90 TYR A N 1
ATOM 646 C CA . TYR A 1 90 ? 0.412 -3.821 5.817 1.00 98.38 90 TYR A CA 1
ATOM 647 C C . TYR A 1 90 ? 1.396 -3.035 4.962 1.00 98.38 90 TYR A C 1
ATOM 649 O O . TYR A 1 90 ? 1.010 -2.097 4.262 1.00 98.38 90 TYR A O 1
ATOM 657 N N . HIS A 1 91 ? 2.656 -3.451 4.995 1.00 97.94 91 HIS A N 1
ATOM 658 C CA . HIS A 1 91 ? 3.707 -2.898 4.157 1.00 97.94 91 HIS A CA 1
ATOM 659 C C . HIS A 1 91 ? 3.849 -3.784 2.923 1.00 97.94 91 HIS A C 1
ATOM 661 O O . HIS A 1 91 ? 4.154 -4.978 3.008 1.00 97.94 91 HIS A O 1
ATOM 667 N N . LEU A 1 92 ? 3.564 -3.205 1.765 1.00 98.00 92 LEU A N 1
ATOM 668 C CA . LEU A 1 92 ? 3.419 -3.916 0.508 1.00 98.00 92 LEU A CA 1
ATOM 669 C C . LEU A 1 92 ? 4.297 -3.268 -0.559 1.00 98.00 92 LEU A C 1
ATOM 671 O O . LEU A 1 92 ? 4.595 -2.074 -0.521 1.00 98.00 92 LEU A O 1
ATOM 675 N N . GLN A 1 93 ? 4.718 -4.068 -1.530 1.00 96.19 93 GLN A N 1
ATOM 676 C CA . GLN A 1 93 ? 5.586 -3.608 -2.602 1.00 96.19 93 GLN A CA 1
ATOM 677 C C . GLN A 1 93 ? 5.173 -4.217 -3.939 1.00 96.19 93 GLN A C 1
ATOM 679 O O . GLN A 1 93 ? 4.819 -5.396 -4.042 1.00 96.19 93 GLN A O 1
ATOM 684 N N . ARG A 1 94 ? 5.258 -3.393 -4.982 1.00 95.75 94 ARG A N 1
ATOM 685 C CA . ARG A 1 94 ? 5.355 -3.841 -6.369 1.00 95.75 94 ARG A CA 1
ATOM 686 C C . ARG A 1 94 ? 6.809 -3.740 -6.785 1.00 95.75 94 ARG A C 1
ATOM 688 O O . ARG A 1 94 ? 7.389 -2.663 -6.702 1.00 95.75 94 ARG A O 1
ATOM 695 N N . MET A 1 95 ? 7.377 -4.850 -7.233 1.00 92.75 95 MET A N 1
ATOM 696 C CA . MET A 1 95 ? 8.764 -4.942 -7.680 1.00 92.75 95 MET A CA 1
ATOM 697 C C . MET A 1 95 ? 8.825 -5.508 -9.105 1.00 92.75 95 MET A C 1
ATOM 699 O O . MET A 1 95 ? 8.138 -6.495 -9.373 1.00 92.75 95 MET A O 1
ATOM 703 N N . PRO A 1 96 ? 9.670 -4.962 -10.000 1.00 91.19 96 PRO A N 1
ATOM 704 C CA . PRO A 1 96 ? 9.837 -5.496 -11.356 1.00 91.19 96 PRO A CA 1
ATOM 705 C C . PRO A 1 96 ? 10.548 -6.855 -11.391 1.00 91.19 96 PRO A C 1
ATOM 707 O O . PRO A 1 96 ? 10.465 -7.581 -12.376 1.00 91.19 96 PRO A O 1
ATOM 710 N N . VAL A 1 97 ? 11.256 -7.218 -10.320 1.00 86.56 97 VAL A N 1
ATOM 711 C CA . VAL A 1 97 ? 11.895 -8.530 -10.190 1.00 86.56 97 VAL A CA 1
ATOM 712 C C . VAL A 1 97 ? 10.946 -9.467 -9.456 1.00 86.56 97 VAL A C 1
ATOM 714 O O . VAL A 1 97 ? 10.580 -9.216 -8.309 1.00 86.56 97 VAL A O 1
ATOM 717 N N . SER A 1 98 ? 10.564 -10.566 -10.105 1.00 83.50 98 SER A N 1
ATOM 718 C CA . SER A 1 98 ? 9.709 -11.591 -9.510 1.00 83.50 98 SER A CA 1
ATOM 719 C C . SER A 1 98 ? 10.132 -12.975 -9.989 1.00 83.50 98 SER A C 1
ATOM 721 O O . SER A 1 98 ? 10.141 -13.225 -11.188 1.00 83.50 98 SER A O 1
ATOM 723 N N . ASN A 1 99 ? 10.482 -13.853 -9.044 1.00 84.50 99 ASN A N 1
ATOM 724 C CA . ASN A 1 99 ? 10.790 -15.272 -9.261 1.00 84.50 99 ASN A CA 1
ATOM 725 C C . ASN A 1 99 ? 11.722 -15.559 -10.460 1.00 84.50 99 ASN A C 1
ATOM 727 O O . ASN A 1 99 ? 11.331 -16.306 -11.356 1.00 84.50 99 ASN A O 1
ATOM 731 N N . PRO A 1 100 ? 12.936 -14.974 -10.503 1.00 87.06 100 PRO A N 1
ATOM 732 C CA . PRO A 1 100 ? 13.893 -15.302 -11.553 1.00 87.06 100 PRO A CA 1
ATOM 733 C C . PRO A 1 100 ? 14.270 -16.788 -11.494 1.00 87.06 100 PRO A C 1
ATOM 735 O O . PRO A 1 100 ? 14.403 -17.360 -10.409 1.00 87.06 100 PRO A O 1
ATOM 738 N N . GLU A 1 101 ? 14.484 -17.399 -12.658 1.00 91.12 101 GLU A N 1
ATOM 739 C CA . GLU A 1 101 ? 14.920 -18.794 -12.736 1.00 91.12 101 GLU A CA 1
ATOM 740 C C . GLU A 1 101 ? 16.304 -18.975 -12.085 1.00 91.12 101 GLU A C 1
ATOM 742 O O . GLU A 1 101 ? 17.165 -18.088 -12.196 1.00 91.12 101 GLU A O 1
ATOM 747 N N . PRO A 1 102 ? 16.574 -20.122 -11.436 1.00 92.75 102 PRO A N 1
ATOM 748 C CA . PRO A 1 102 ? 17.881 -20.396 -10.854 1.00 92.75 102 PRO A CA 1
ATOM 749 C C . PRO A 1 102 ? 19.015 -20.213 -11.871 1.00 92.75 102 PRO A C 1
ATOM 751 O O . PRO A 1 102 ? 18.947 -20.706 -12.995 1.00 92.75 102 PRO A O 1
ATOM 754 N N . ASN A 1 103 ? 20.095 -19.548 -11.452 1.00 91.38 103 ASN A N 1
ATOM 755 C CA . ASN A 1 103 ? 21.268 -19.246 -12.285 1.00 91.38 103 ASN A CA 1
ATOM 756 C C . ASN A 1 103 ? 20.994 -18.319 -13.486 1.00 91.38 103 ASN A C 1
ATOM 758 O O . ASN A 1 103 ? 21.800 -18.272 -14.415 1.00 91.38 103 ASN A O 1
ATOM 762 N N . THR A 1 104 ? 19.896 -17.561 -13.466 1.00 90.62 104 THR A N 1
ATOM 763 C CA . THR A 1 104 ? 19.635 -16.492 -14.439 1.00 90.62 104 THR A CA 1
ATOM 764 C C . THR A 1 104 ? 19.784 -15.113 -13.800 1.00 90.62 104 THR A C 1
ATOM 766 O O . THR A 1 104 ? 19.732 -14.962 -12.578 1.00 90.62 104 THR A O 1
ATOM 769 N N . SER A 1 105 ? 20.001 -14.089 -14.626 1.00 85.50 105 SER A N 1
ATOM 770 C CA . SER A 1 105 ? 19.972 -12.695 -14.195 1.00 85.50 105 SER A CA 1
ATOM 771 C C . SER A 1 105 ? 19.148 -11.861 -15.169 1.00 85.50 105 SER A C 1
ATOM 773 O O . SER A 1 105 ? 19.256 -11.998 -16.387 1.00 85.50 105 SER A O 1
ATOM 775 N N . HIS A 1 106 ? 18.323 -10.976 -14.616 1.00 83.75 106 HIS A N 1
ATOM 776 C CA . HIS A 1 106 ? 17.618 -9.957 -15.381 1.00 83.75 106 HIS A CA 1
ATOM 777 C C . HIS A 1 106 ? 18.296 -8.617 -15.122 1.00 83.75 106 HIS A C 1
ATOM 779 O O . HIS A 1 106 ? 18.441 -8.200 -13.972 1.00 83.75 106 HIS A O 1
ATOM 785 N N . VAL A 1 107 ? 18.726 -7.945 -16.188 1.00 88.06 107 VAL A N 1
ATOM 786 C CA . VAL A 1 107 ? 19.272 -6.589 -16.101 1.00 88.06 107 VAL A CA 1
ATOM 787 C C . VAL A 1 107 ? 18.144 -5.615 -16.400 1.00 88.06 107 VAL A C 1
ATOM 789 O O . VAL A 1 107 ? 17.614 -5.601 -17.507 1.00 88.06 107 VAL A O 1
ATOM 792 N N . LEU A 1 108 ? 17.780 -4.809 -15.405 1.00 89.56 108 LEU A N 1
ATOM 793 C CA . LEU A 1 108 ? 16.767 -3.768 -15.535 1.00 89.56 108 LEU A CA 1
ATOM 794 C C . LEU A 1 108 ? 17.439 -2.398 -15.609 1.00 89.56 108 LEU A C 1
ATOM 796 O O . LEU A 1 108 ? 18.284 -2.060 -14.775 1.00 89.56 108 LEU A O 1
ATOM 800 N N . VAL A 1 109 ? 17.041 -1.597 -16.594 1.00 92.25 109 VAL A N 1
ATOM 801 C CA . VAL A 1 109 ? 17.487 -0.210 -16.741 1.00 92.25 109 VAL A CA 1
ATOM 802 C C . VAL A 1 109 ? 16.449 0.686 -16.080 1.00 92.25 109 VAL A C 1
ATOM 804 O O . VAL A 1 109 ? 15.332 0.814 -16.563 1.00 92.25 109 VAL A O 1
ATOM 807 N N . ALA A 1 110 ? 16.811 1.306 -14.955 1.00 91.19 110 ALA A N 1
ATOM 808 C CA . ALA A 1 110 ? 15.859 2.042 -14.119 1.00 91.19 110 ALA A CA 1
ATOM 809 C C . ALA A 1 110 ? 15.104 3.167 -14.857 1.00 91.19 110 ALA A C 1
ATOM 811 O O . ALA A 1 110 ? 13.935 3.403 -14.572 1.00 91.19 110 ALA A O 1
ATOM 812 N N . GLY A 1 111 ? 15.755 3.836 -15.815 1.00 91.44 111 GLY A N 1
ATOM 813 C CA . GLY A 1 111 ? 15.135 4.892 -16.621 1.00 91.44 111 GLY A CA 1
ATOM 814 C C . GLY A 1 111 ? 14.060 4.391 -17.590 1.00 91.44 111 GLY A C 1
ATOM 815 O O . GLY A 1 111 ? 13.177 5.163 -17.945 1.00 91.44 111 GLY A O 1
ATOM 816 N N . ASP A 1 112 ? 14.092 3.107 -17.951 1.00 92.88 112 ASP A N 1
ATOM 817 C CA . ASP A 1 112 ? 13.186 2.507 -18.937 1.00 92.88 112 ASP A CA 1
ATOM 818 C C . ASP A 1 112 ? 11.952 1.865 -18.279 1.00 92.88 112 ASP A C 1
ATOM 820 O O . ASP A 1 112 ? 11.041 1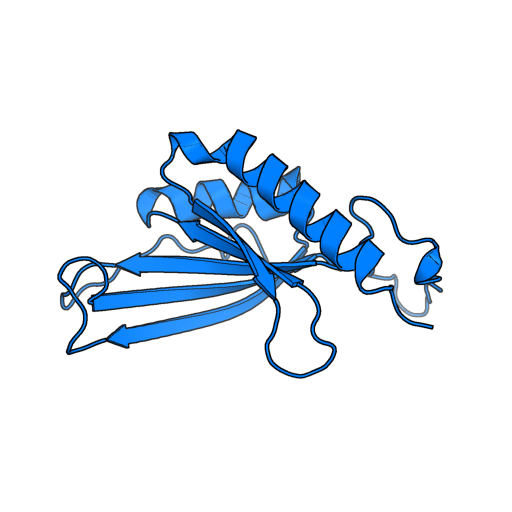.405 -18.968 1.00 92.88 112 ASP A O 1
ATOM 824 N N . LEU A 1 113 ? 11.911 1.817 -16.942 1.00 93.62 113 LEU A N 1
ATOM 825 C CA . LEU A 1 113 ? 10.792 1.245 -16.199 1.00 93.62 113 LEU A CA 1
ATOM 826 C C . LEU A 1 113 ? 9.539 2.112 -16.369 1.00 93.62 113 LEU A C 1
ATOM 828 O O . LEU A 1 113 ? 9.571 3.333 -16.208 1.00 93.62 113 LEU A O 1
ATOM 832 N N . VAL A 1 114 ? 8.417 1.459 -16.672 1.00 91.44 114 VAL A N 1
ATOM 833 C CA . VAL A 1 114 ? 7.108 2.088 -16.885 1.00 91.44 114 VAL A CA 1
ATOM 834 C C . VAL A 1 114 ? 5.985 1.178 -16.384 1.00 91.44 114 VAL A C 1
ATOM 836 O O . VAL A 1 114 ? 6.169 -0.022 -16.185 1.00 91.44 114 VAL A O 1
ATOM 839 N N . GLY A 1 115 ? 4.790 1.735 -16.181 1.00 90.50 115 GLY A N 1
ATOM 840 C CA . GLY A 1 115 ? 3.602 0.947 -15.841 1.00 90.50 115 GLY A CA 1
ATOM 841 C C . GLY A 1 115 ? 3.789 0.077 -14.590 1.00 90.50 115 GLY A C 1
ATOM 842 O O . GLY A 1 115 ? 4.184 0.573 -13.536 1.00 90.50 115 GLY A O 1
ATOM 843 N N . LYS A 1 116 ? 3.488 -1.226 -14.697 1.00 90.31 116 LYS A N 1
ATOM 844 C CA . LYS A 1 116 ? 3.605 -2.182 -13.578 1.00 90.31 116 LYS A CA 1
ATOM 845 C C . LYS A 1 116 ? 5.051 -2.572 -13.244 1.00 90.31 116 LYS A C 1
ATOM 847 O O . LYS A 1 116 ? 5.276 -3.073 -12.147 1.00 90.31 116 LYS A O 1
ATOM 852 N N . ASP A 1 117 ? 6.010 -2.284 -14.122 1.00 92.06 117 ASP A N 1
ATOM 853 C CA . ASP A 1 117 ? 7.436 -2.498 -13.847 1.00 92.06 117 ASP A CA 1
ATOM 854 C C . ASP A 1 117 ? 8.025 -1.375 -12.983 1.00 92.06 117 ASP A C 1
ATOM 856 O O . ASP A 1 117 ? 9.101 -1.525 -12.403 1.00 92.06 117 ASP A O 1
ATOM 860 N N . MET A 1 118 ? 7.313 -0.249 -12.836 1.00 95.12 118 MET A N 1
ATOM 861 C CA . MET A 1 118 ? 7.708 0.776 -11.878 1.00 95.12 118 MET A CA 1
ATOM 862 C C . MET A 1 118 ? 7.572 0.243 -10.450 1.00 95.12 118 MET A C 1
ATOM 864 O O . MET A 1 118 ? 6.448 -0.095 -10.036 1.00 95.12 118 MET A O 1
ATOM 868 N N . PRO A 1 119 ? 8.679 0.205 -9.679 1.00 94.56 119 PRO A N 1
ATOM 869 C CA . PRO A 1 119 ? 8.618 -0.197 -8.293 1.00 94.56 119 PRO A CA 1
ATOM 870 C C . PRO A 1 119 ? 7.776 0.807 -7.510 1.00 94.56 119 PRO A C 1
ATOM 872 O O . PRO A 1 119 ? 7.871 2.020 -7.711 1.00 94.56 119 PRO A O 1
ATOM 875 N N . LEU A 1 120 ? 6.934 0.281 -6.633 1.00 95.75 120 LEU A N 1
ATOM 876 C CA . LEU A 1 120 ? 5.999 1.069 -5.848 1.00 95.75 120 LEU A CA 1
ATOM 877 C C . LEU A 1 120 ? 5.973 0.527 -4.426 1.00 95.75 120 LEU A C 1
ATOM 879 O O . LEU A 1 120 ? 5.860 -0.682 -4.222 1.00 95.75 120 LEU A O 1
ATOM 883 N N . GLU A 1 121 ? 6.053 1.432 -3.462 1.00 97.06 121 GLU A N 1
ATOM 884 C CA . GLU A 1 121 ? 5.755 1.148 -2.065 1.00 97.06 121 GLU A CA 1
ATOM 885 C C . GLU A 1 121 ? 4.290 1.488 -1.788 1.00 97.06 121 GLU A C 1
ATOM 887 O O . GLU A 1 121 ? 3.771 2.501 -2.272 1.00 97.06 121 GLU A O 1
ATOM 892 N N . ILE A 1 122 ? 3.625 0.611 -1.041 1.00 98.44 122 ILE A N 1
ATOM 893 C CA . ILE A 1 122 ? 2.234 0.765 -0.644 1.00 98.44 122 ILE A CA 1
ATOM 894 C C . ILE A 1 122 ? 2.125 0.470 0.852 1.00 98.44 122 ILE A C 1
ATOM 896 O O . ILE A 1 122 ? 2.602 -0.559 1.329 1.00 98.44 122 ILE A O 1
ATOM 900 N N . GLU A 1 123 ? 1.450 1.348 1.578 1.00 98.50 123 GLU A N 1
ATOM 901 C CA . GLU A 1 123 ? 1.069 1.146 2.969 1.00 98.50 123 GLU A CA 1
ATOM 902 C C . GLU A 1 123 ? -0.453 1.068 3.053 1.00 98.50 123 GLU A C 1
ATOM 904 O O . GLU A 1 123 ? -1.150 2.007 2.677 1.00 98.50 123 GLU A O 1
ATOM 909 N N . MET A 1 124 ? -0.979 -0.054 3.536 1.00 98.56 124 MET A N 1
ATOM 910 C CA . MET A 1 124 ? -2.409 -0.214 3.789 1.00 98.56 124 MET A CA 1
ATOM 911 C C . MET A 1 124 ? -2.658 -0.193 5.296 1.00 98.56 124 MET A C 1
ATOM 913 O O . MET A 1 124 ? -2.278 -1.127 5.999 1.00 98.56 124 MET A O 1
ATOM 917 N N . LEU A 1 125 ? -3.298 0.869 5.775 1.00 98.56 125 LEU A N 1
ATOM 918 C CA . LEU A 1 125 ? -3.686 1.083 7.162 1.00 98.56 125 LEU A CA 1
ATOM 919 C C . LEU A 1 125 ? -5.131 0.643 7.378 1.00 98.56 125 LEU A C 1
ATOM 921 O O . LEU A 1 125 ? -6.029 0.996 6.613 1.00 98.56 125 LEU A O 1
ATOM 925 N N . VAL A 1 126 ? -5.356 -0.116 8.442 1.00 98.44 126 VAL A N 1
ATOM 926 C CA . VAL A 1 126 ? -6.671 -0.613 8.842 1.00 98.44 126 VAL A CA 1
ATOM 927 C C . VAL A 1 126 ? -6.927 -0.153 10.274 1.00 98.44 126 VAL A C 1
ATOM 929 O O . VAL A 1 126 ? -6.505 -0.846 11.207 1.00 98.44 126 VAL A O 1
ATOM 932 N N . PRO A 1 127 ? -7.562 1.017 10.467 1.00 97.75 127 PRO A N 1
ATOM 933 C CA . PRO A 1 127 ? -7.950 1.474 11.790 1.00 97.75 127 PRO A CA 1
ATOM 934 C C . PRO A 1 127 ? -9.073 0.588 12.336 1.00 97.75 127 PRO A C 1
ATOM 936 O O . PRO A 1 127 ? -9.942 0.109 11.601 1.00 97.75 127 PRO A O 1
ATOM 939 N N . LEU A 1 128 ? -9.027 0.350 13.639 1.00 97.31 128 LEU A N 1
ATOM 940 C CA . LEU A 1 128 ? -9.963 -0.482 14.376 1.00 97.31 128 LEU A CA 1
ATOM 941 C C . LEU A 1 128 ? -10.381 0.245 15.660 1.00 97.31 128 LEU A C 1
ATOM 943 O O . LEU A 1 128 ? -9.558 0.932 16.276 1.00 97.31 128 LEU A O 1
ATOM 947 N N . PRO A 1 129 ? -11.633 0.062 16.105 1.00 95.69 129 PRO A N 1
ATOM 948 C CA . PRO A 1 129 ? -12.117 0.689 17.324 1.00 95.69 129 PRO A CA 1
ATOM 949 C C . PRO A 1 129 ? -11.388 0.166 18.566 1.00 95.69 129 PRO A C 1
ATOM 951 O O . PRO A 1 129 ? -10.770 -0.903 18.553 1.00 95.69 129 PRO A O 1
ATOM 954 N N . GLN A 1 130 ? -11.501 0.914 19.661 1.00 94.25 130 GLN A N 1
ATOM 955 C CA . GLN A 1 130 ? -11.019 0.486 20.974 1.00 94.25 130 GLN A CA 1
ATOM 956 C C . GLN A 1 130 ? -11.739 -0.794 21.433 1.00 94.25 130 GLN A C 1
ATOM 958 O O . GLN A 1 130 ? -12.955 -0.928 21.280 1.00 94.25 130 GLN A O 1
ATOM 963 N N . GLY A 1 131 ? -10.999 -1.734 22.023 1.00 91.38 131 GLY A N 1
ATOM 964 C CA . GLY A 1 131 ? -11.556 -2.974 22.568 1.00 91.38 131 GLY A CA 1
ATOM 965 C C . GLY A 1 131 ? -10.515 -4.077 22.759 1.00 91.38 131 GLY A C 1
ATOM 966 O O . GLY A 1 131 ? -9.359 -3.921 22.373 1.00 91.38 131 GLY A O 1
ATOM 967 N N . ASP A 1 132 ? -10.947 -5.206 23.322 1.00 92.56 132 ASP A N 1
ATOM 968 C CA . ASP A 1 132 ? -10.066 -6.328 23.694 1.00 92.56 132 ASP A CA 1
ATOM 969 C C . ASP A 1 132 ? -10.040 -7.470 22.657 1.00 92.56 132 ASP A C 1
ATOM 971 O O . ASP A 1 132 ? -9.337 -8.463 22.836 1.00 92.56 132 ASP A O 1
ATOM 975 N N . ASP A 1 133 ? -10.809 -7.346 21.570 1.00 93.19 133 ASP A N 1
ATOM 976 C CA . ASP A 1 133 ? -10.904 -8.349 20.497 1.00 93.19 133 ASP A CA 1
ATOM 977 C C . ASP A 1 133 ? -10.782 -7.708 19.096 1.00 93.19 133 ASP A C 1
ATOM 979 O O . ASP A 1 133 ? -11.715 -7.785 18.288 1.00 93.19 133 ASP A O 1
ATOM 983 N N . PRO A 1 134 ? -9.663 -7.019 18.785 1.00 94.38 134 PRO A N 1
ATOM 984 C CA . PRO A 1 134 ? -9.435 -6.467 17.454 1.00 94.38 134 PRO A CA 1
ATOM 985 C C . PRO A 1 134 ? -9.269 -7.596 16.426 1.00 94.38 134 PRO A C 1
ATOM 987 O O . PRO A 1 134 ? -8.472 -8.519 16.606 1.00 94.38 134 PRO A O 1
ATOM 990 N N . ARG A 1 135 ? -10.007 -7.521 15.310 1.00 94.44 135 ARG A N 1
ATOM 991 C CA . ARG A 1 135 ? -9.986 -8.547 14.256 1.00 94.44 135 ARG A CA 1
ATOM 992 C C . ARG A 1 135 ? -9.915 -7.945 12.866 1.00 94.44 135 ARG A C 1
ATOM 994 O O . ARG A 1 135 ? -10.642 -7.012 12.540 1.00 94.44 135 ARG A O 1
ATOM 1001 N N . VAL A 1 136 ? -9.105 -8.571 12.017 1.00 95.81 136 VAL A N 1
ATOM 1002 C CA . VAL A 1 136 ? -9.040 -8.304 10.576 1.00 95.81 136 VAL A CA 1
ATOM 1003 C C . VAL A 1 136 ? -8.977 -9.622 9.798 1.00 95.81 136 VAL A C 1
ATOM 1005 O O . VAL A 1 136 ? -8.420 -10.603 10.300 1.00 95.81 136 VAL A O 1
ATOM 1008 N N . PRO A 1 137 ? -9.532 -9.685 8.575 1.00 94.88 137 PRO A N 1
ATOM 1009 C CA . PRO A 1 137 ? -9.339 -10.832 7.695 1.00 94.88 137 PRO A CA 1
ATOM 1010 C C . PRO A 1 137 ? -7.853 -11.069 7.381 1.00 94.88 137 PRO A C 1
ATOM 1012 O O . PRO A 1 137 ? -7.118 -10.127 7.096 1.00 94.88 137 PRO A O 1
ATOM 1015 N N . SER A 1 138 ? -7.419 -12.333 7.368 1.00 94.50 138 SER A N 1
ATOM 1016 C CA . SER A 1 138 ? -6.057 -12.691 6.947 1.00 94.50 138 SER A CA 1
ATOM 1017 C C . SER A 1 138 ? -5.863 -12.515 5.436 1.00 94.50 138 SER A C 1
ATOM 1019 O O . SER A 1 138 ? -6.720 -12.898 4.635 1.00 94.50 138 SER A O 1
ATOM 1021 N N . VAL A 1 139 ? -4.690 -12.011 5.044 1.00 96.19 139 VAL A N 1
ATOM 1022 C CA . VAL A 1 139 ? -4.270 -11.843 3.640 1.00 96.19 139 VAL A CA 1
ATOM 1023 C C . VAL A 1 139 ? -3.336 -12.950 3.138 1.00 96.19 139 VAL A C 1
ATOM 1025 O O . VAL A 1 139 ? -2.936 -12.934 1.977 1.00 96.19 139 VAL A O 1
ATOM 1028 N N . GLN A 1 140 ? -3.024 -13.953 3.966 1.00 94.12 140 GLN A N 1
ATOM 1029 C CA . GLN A 1 140 ? -2.103 -15.050 3.617 1.00 94.12 140 GLN A CA 1
ATOM 1030 C C . GLN A 1 140 ? -2.544 -15.842 2.371 1.00 94.12 140 GLN A C 1
ATOM 1032 O O . GLN A 1 140 ? -1.739 -16.447 1.669 1.00 94.12 140 GLN A O 1
ATOM 1037 N N . SER A 1 141 ? -3.843 -15.850 2.064 1.00 93.44 141 SER A N 1
ATOM 1038 C CA . SER A 1 141 ? -4.350 -16.493 0.846 1.00 93.44 141 SER A CA 1
ATOM 1039 C C . SER A 1 141 ? -3.978 -15.749 -0.447 1.00 93.44 141 SER A C 1
ATOM 1041 O O . SER A 1 141 ? -4.012 -16.368 -1.511 1.00 93.44 141 SER A O 1
ATOM 1043 N N . VAL A 1 142 ? -3.617 -14.463 -0.356 1.00 96.56 142 VAL A N 1
ATOM 1044 C CA . VAL A 1 142 ? -3.293 -13.571 -1.483 1.00 96.56 142 VAL A CA 1
ATOM 1045 C C . VAL A 1 142 ? -1.786 -13.547 -1.764 1.00 96.56 142 VAL A C 1
ATOM 1047 O O . VAL A 1 142 ? -1.370 -13.686 -2.916 1.00 96.56 142 VAL A O 1
ATOM 1050 N N . TRP A 1 143 ? -0.967 -13.417 -0.717 1.00 93.06 143 TRP A N 1
ATOM 1051 C CA . TRP A 1 143 ? 0.496 -13.489 -0.791 1.00 93.06 143 TRP A CA 1
ATOM 1052 C C . TRP A 1 143 ? 0.973 -14.713 -0.007 1.00 93.06 143 TRP A C 1
ATOM 1054 O O . TRP A 1 143 ? 0.783 -14.776 1.208 1.00 93.06 143 TRP A O 1
ATOM 1064 N N . ARG A 1 144 ? 1.537 -15.688 -0.728 1.00 79.94 144 ARG A N 1
ATOM 1065 C CA . ARG A 1 144 ? 2.075 -16.948 -0.200 1.00 79.94 144 ARG A CA 1
ATOM 1066 C C . ARG A 1 144 ? 3.589 -16.961 -0.284 1.00 79.94 144 ARG A C 1
ATOM 1068 O O . ARG A 1 144 ? 4.098 -16.377 -1.268 1.00 79.94 144 ARG A O 1
#

Secondary structure (DSSP, 8-state):
----HHHHHHHHHHHHHHHHHHHGGGT-EEEEEE-SSTT--EEEEEE--GGGHHHHHHHHHHTS---EEEEEEEEE-TT--TT-SEEEEEEEEE-S---PPTT------GGG--GGGS-EEEEEEEEE-SSS-------TTT--

pLDDT: mean 94.51, std 4.96, range [62.53, 98.88]

Sequence (144 aa):
MSISAEQNAAAVAASVSAAEEAWSALGVVAEAVSHSAGHGFAFLRLTVPATHVLTVAKGLKHDMGVNYCSMVTGTHFPEGDENRGWEVAYHLQRMPVSNPEPNTSHVLVAGDLVGKDMPLEIEMLVPLPQGDDPRVPSVQSVWR

Foldseek 3Di:
DAADLVQQQVLLVVVQVVCCVVPVVVVKHWDWDFDPDDPRHTAIEIEHEQVCVQVVLQCCVPVLVFQDFPDKDKDADCPDDQFARIKIKTKTKQALDDDDDPPDDDDDDNHPQDRSNNIHIYIYMHGHGDDDDDDHDDSVVRHD

Radius of gyration: 16.34 Å; chains: 1; bounding box: 38×33×44 Å